Protein AF-A0A1V9D764-F1 (afdb_monomer_lite)

Secondary structure (DSSP, 8-state):
-PPPHHHHHHHHHH-TTS-HHHHHHHHHHHHHHS--TTHHHHHHHHHHHHHHHHHHHHTT-PPPS---TT-SHHHHTT--

pLDDT: mean 75.36, std 14.88, range [37.62, 90.56]

Sequence (80 aa):
MKLNHADFASWQRLYSSVDLLYELQKLDIEFSHERPKSWFITASQKLSYQNKQAVLREAGQVSPPAPHWNDLSEWENNFL

Structure (mmCIF, N/CA/C/O backbone):
data_AF-A0A1V9D764-F1
#
_entry.id   AF-A0A1V9D764-F1
#
loop_
_atom_site.group_PDB
_atom_site.id
_atom_site.type_symbol
_atom_site.label_atom_id
_atom_site.label_alt_id
_atom_site.label_comp_id
_atom_site.label_asym_id
_atom_site.label_entity_id
_atom_site.label_seq_id
_atom_site.pdbx_PDB_ins_code
_atom_site.Cartn_x
_atom_site.Cartn_y
_atom_site.Cartn_z
_atom_site.occupancy
_atom_site.B_iso_or_equiv
_atom_site.auth_seq_id
_atom_site.auth_comp_id
_atom_site.auth_asym_id
_atom_site.auth_atom_id
_atom_site.pdbx_PDB_model_num
ATOM 1 N N . MET A 1 1 ? 6.586 12.933 -2.972 1.00 50.41 1 MET A N 1
ATOM 2 C CA . MET A 1 1 ? 7.025 11.758 -3.743 1.00 50.41 1 MET A CA 1
ATOM 3 C C . MET A 1 1 ? 5.759 11.153 -4.305 1.00 50.41 1 MET A C 1
ATOM 5 O O . MET A 1 1 ? 4.927 10.753 -3.510 1.00 50.41 1 MET A O 1
ATOM 9 N N . LYS A 1 2 ? 5.546 11.233 -5.620 1.00 62.94 2 LYS A N 1
ATOM 10 C CA . LYS A 1 2 ? 4.419 10.569 -6.283 1.00 62.94 2 LYS A CA 1
ATOM 11 C C . LYS A 1 2 ? 4.947 9.246 -6.822 1.00 62.94 2 LYS A C 1
ATOM 13 O O . LYS A 1 2 ? 6.008 9.245 -7.442 1.00 62.94 2 LYS A O 1
ATOM 18 N N . LEU A 1 3 ? 4.236 8.159 -6.550 1.00 74.31 3 LEU A N 1
ATOM 19 C CA . LEU A 1 3 ? 4.499 6.853 -7.146 1.00 74.31 3 LEU A CA 1
ATOM 20 C C . LEU A 1 3 ? 4.515 7.007 -8.679 1.00 74.31 3 LEU A C 1
ATOM 22 O O . LEU A 1 3 ? 3.599 7.620 -9.233 1.00 74.31 3 LEU A O 1
ATOM 26 N N . ASN A 1 4 ? 5.556 6.529 -9.365 1.00 82.31 4 ASN A N 1
ATOM 27 C CA . ASN A 1 4 ? 5.586 6.587 -10.829 1.00 82.31 4 ASN A CA 1
ATOM 28 C C . ASN A 1 4 ? 4.735 5.443 -11.430 1.00 82.31 4 ASN A C 1
ATOM 30 O O . ASN A 1 4 ? 4.349 4.509 -10.728 1.00 82.31 4 ASN A O 1
ATOM 34 N N . HIS A 1 5 ? 4.432 5.498 -12.731 1.00 78.06 5 HIS A N 1
ATOM 35 C CA . HIS A 1 5 ? 3.598 4.476 -13.382 1.00 78.06 5 HIS A CA 1
ATOM 36 C C . HIS A 1 5 ? 4.202 3.057 -13.335 1.00 78.06 5 HIS A C 1
ATOM 38 O O . HIS A 1 5 ? 3.455 2.082 -13.274 1.00 78.06 5 HIS A O 1
ATOM 44 N N . ALA A 1 6 ? 5.533 2.926 -13.345 1.00 82.12 6 ALA A N 1
ATOM 45 C CA . ALA A 1 6 ? 6.216 1.633 -13.275 1.00 82.12 6 ALA A CA 1
ATOM 46 C C . ALA A 1 6 ? 6.171 1.035 -11.857 1.00 82.12 6 ALA A C 1
ATOM 48 O O . ALA A 1 6 ? 5.908 -0.158 -11.689 1.00 82.12 6 ALA A O 1
ATOM 49 N N . ASP A 1 7 ? 6.356 1.873 -10.840 1.00 84.38 7 ASP A N 1
ATOM 50 C CA . ASP A 1 7 ? 6.224 1.520 -9.430 1.00 84.38 7 ASP A CA 1
ATOM 51 C C . ASP A 1 7 ? 4.778 1.140 -9.118 1.00 84.38 7 ASP A C 1
ATOM 53 O O . ASP A 1 7 ? 4.546 0.126 -8.472 1.00 84.38 7 ASP A O 1
ATOM 57 N N . PHE A 1 8 ? 3.801 1.883 -9.653 1.00 87.06 8 PHE A N 1
ATOM 58 C CA . PHE A 1 8 ? 2.380 1.559 -9.518 1.00 87.06 8 PHE A CA 1
ATOM 59 C C . PHE A 1 8 ? 2.053 0.184 -10.099 1.00 87.06 8 PHE A C 1
ATOM 61 O O . PHE A 1 8 ? 1.467 -0.647 -9.412 1.00 87.06 8 PHE A O 1
ATOM 68 N N . ALA A 1 9 ? 2.483 -0.094 -11.332 1.00 87.19 9 ALA A N 1
ATOM 69 C CA . ALA A 1 9 ? 2.263 -1.397 -11.955 1.00 87.19 9 ALA A CA 1
ATOM 70 C C . ALA A 1 9 ? 2.939 -2.538 -11.171 1.00 87.19 9 ALA A C 1
ATOM 72 O O . ALA A 1 9 ? 2.397 -3.640 -11.079 1.00 87.19 9 ALA A O 1
ATOM 73 N N . SER A 1 10 ? 4.109 -2.275 -10.585 1.00 89.06 10 SER A N 1
ATOM 74 C CA . SER A 1 10 ? 4.817 -3.238 -9.736 1.00 89.06 10 SER A CA 1
ATOM 75 C C . SER A 1 10 ? 4.074 -3.474 -8.419 1.00 89.06 10 SER A C 1
ATOM 77 O O . SER A 1 10 ? 3.853 -4.618 -8.031 1.00 89.06 10 SER A O 1
ATOM 79 N N . TRP A 1 11 ? 3.616 -2.409 -7.763 1.00 90.56 11 TRP A N 1
ATOM 80 C CA . TRP A 1 11 ? 2.847 -2.468 -6.520 1.00 90.56 11 TRP A CA 1
ATOM 81 C C . TRP A 1 11 ? 1.494 -3.142 -6.722 1.00 90.56 11 TRP A C 1
ATOM 83 O O . TRP A 1 11 ? 1.070 -3.904 -5.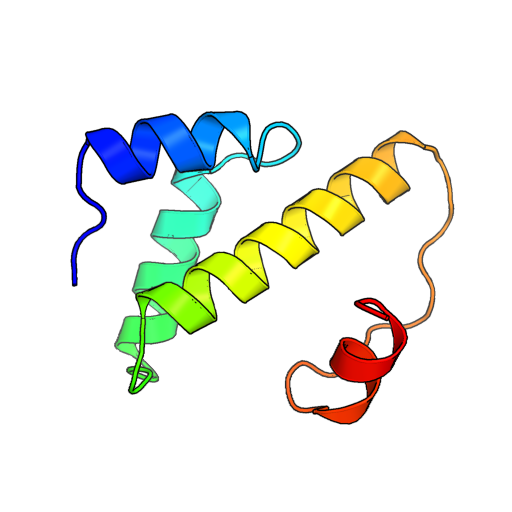865 1.00 90.56 11 TRP A O 1
ATOM 93 N N . GLN A 1 12 ? 0.855 -2.959 -7.877 1.00 89.38 12 GLN A N 1
ATOM 94 C CA . GLN A 1 12 ? -0.408 -3.622 -8.202 1.00 89.38 12 GLN A CA 1
ATOM 95 C C . GLN A 1 12 ? -0.250 -5.146 -8.295 1.00 89.38 12 GLN A C 1
ATOM 97 O O . GLN A 1 12 ? -1.177 -5.886 -7.980 1.00 89.38 12 GLN A O 1
ATOM 102 N N . ARG A 1 13 ? 0.932 -5.629 -8.700 1.00 88.75 13 ARG A N 1
ATOM 103 C CA . ARG A 1 13 ? 1.256 -7.064 -8.694 1.00 88.75 13 ARG A CA 1
ATOM 104 C C . ARG A 1 13 ? 1.596 -7.578 -7.297 1.00 88.75 13 ARG A C 1
ATOM 106 O O . ARG A 1 13 ? 1.263 -8.713 -6.985 1.00 88.75 13 ARG A O 1
ATOM 113 N N . LEU A 1 14 ? 2.277 -6.769 -6.484 1.00 87.62 14 LEU A N 1
ATOM 114 C CA . LEU A 1 14 ? 2.681 -7.140 -5.122 1.00 87.62 14 LEU A CA 1
ATOM 115 C C . LEU A 1 14 ? 1.501 -7.145 -4.143 1.00 87.62 14 LEU A C 1
ATOM 117 O O . LEU A 1 14 ? 1.437 -7.988 -3.252 1.00 87.62 14 LEU A O 1
ATOM 121 N N . TYR A 1 15 ? 0.575 -6.206 -4.315 1.00 90.06 15 TYR A N 1
ATOM 122 C CA . TYR A 1 15 ? -0.560 -5.972 -3.431 1.00 90.06 15 TYR A CA 1
ATOM 123 C C . TYR A 1 15 ? -1.872 -6.384 -4.102 1.00 90.06 15 TYR A C 1
ATOM 125 O O . TYR A 1 15 ? -2.787 -5.581 -4.253 1.00 90.06 15 TYR A O 1
ATOM 133 N N . SER A 1 16 ? -1.949 -7.638 -4.551 1.00 88.69 16 SER A N 1
ATOM 134 C CA . SER A 1 16 ? -3.090 -8.152 -5.320 1.00 88.69 16 SER A CA 1
ATOM 135 C C . SER A 1 16 ? -4.346 -8.435 -4.492 1.00 88.69 16 SER A C 1
ATOM 137 O O . SER A 1 16 ? -5.402 -8.662 -5.073 1.00 88.69 16 SER A O 1
ATOM 139 N N . SER A 1 17 ? -4.240 -8.453 -3.163 1.00 86.62 17 SER A N 1
ATOM 140 C CA . SER A 1 17 ? -5.360 -8.729 -2.252 1.00 86.62 17 SER A CA 1
ATOM 141 C C . SER A 1 17 ? -6.000 -7.455 -1.694 1.00 86.62 17 SER A C 1
ATOM 143 O O . SER A 1 17 ? -6.911 -7.531 -0.876 1.00 86.62 17 SER A O 1
ATOM 145 N N . VAL A 1 18 ? -5.537 -6.272 -2.108 1.00 87.12 18 VAL A N 1
ATOM 146 C CA . VAL A 1 18 ? -6.095 -4.979 -1.686 1.00 87.12 18 VAL A CA 1
ATOM 147 C C . VAL A 1 18 ? -6.373 -4.081 -2.882 1.00 87.12 18 VAL A C 1
ATOM 149 O O . VAL A 1 18 ? -5.711 -4.165 -3.916 1.00 87.12 18 VAL A O 1
ATOM 152 N N . ASP A 1 19 ? -7.334 -3.170 -2.724 1.00 89.69 19 ASP A N 1
ATOM 153 C CA . ASP A 1 19 ? -7.527 -2.081 -3.678 1.00 89.69 19 ASP A CA 1
ATOM 154 C C . ASP A 1 19 ? -6.402 -1.053 -3.504 1.00 89.69 19 ASP A C 1
ATOM 156 O O . ASP A 1 19 ? -6.454 -0.152 -2.662 1.00 89.69 19 ASP A O 1
ATOM 160 N N . LEU A 1 20 ? -5.352 -1.221 -4.310 1.00 89.12 20 LEU A N 1
ATOM 161 C CA . LEU A 1 20 ? -4.166 -0.375 -4.268 1.00 89.12 20 LEU A CA 1
ATOM 162 C C . LEU A 1 20 ? -4.495 1.111 -4.465 1.00 89.12 20 LEU A C 1
ATOM 164 O O . LEU A 1 20 ? -3.866 1.958 -3.833 1.00 89.12 20 LEU A O 1
ATOM 168 N N . LEU A 1 21 ? -5.451 1.448 -5.336 1.00 88.88 21 LEU A N 1
ATOM 169 C CA . LEU A 1 21 ? -5.779 2.843 -5.626 1.00 88.88 21 LEU A CA 1
ATOM 170 C C . LEU A 1 21 ? -6.437 3.501 -4.412 1.00 88.88 21 LEU A C 1
ATOM 172 O O . LEU A 1 21 ? -6.050 4.605 -4.021 1.00 88.88 21 LEU A O 1
ATOM 176 N N . TYR A 1 22 ? -7.389 2.799 -3.801 1.00 90.00 22 TYR A N 1
ATOM 177 C CA . TYR A 1 22 ? -8.058 3.252 -2.589 1.00 90.00 22 TYR A CA 1
ATOM 178 C C . TYR A 1 22 ? -7.073 3.435 -1.425 1.00 90.00 22 TYR A C 1
ATOM 180 O O . TYR A 1 22 ? -7.063 4.485 -0.777 1.00 90.00 22 TYR A O 1
ATOM 188 N N . GLU A 1 23 ? -6.200 2.452 -1.186 1.00 89.25 23 GLU A N 1
ATOM 189 C CA . GLU A 1 23 ? -5.219 2.519 -0.099 1.00 89.25 23 GLU A CA 1
ATOM 190 C C . GLU A 1 23 ? -4.205 3.651 -0.313 1.00 89.25 23 GLU A C 1
ATOM 192 O O . GLU A 1 23 ? -3.899 4.387 0.623 1.00 89.25 23 GLU A O 1
ATOM 197 N N . LEU A 1 24 ? -3.735 3.870 -1.547 1.00 89.06 24 LEU A N 1
ATOM 198 C CA . LEU A 1 24 ? -2.861 5.004 -1.864 1.00 89.06 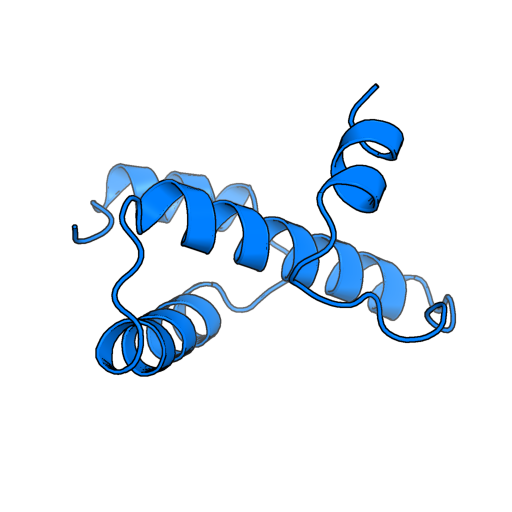24 LEU A CA 1
ATOM 199 C C . LEU A 1 24 ? -3.552 6.352 -1.627 1.00 89.06 24 LEU A C 1
ATOM 201 O O . LEU A 1 24 ? -2.939 7.255 -1.059 1.00 89.06 24 LEU A O 1
ATOM 205 N N . GLN A 1 25 ? -4.825 6.493 -2.006 1.00 88.81 25 GLN A N 1
ATOM 206 C CA . GLN A 1 25 ? -5.586 7.721 -1.758 1.00 88.81 25 GLN A CA 1
ATOM 207 C C . GLN A 1 25 ? -5.752 7.986 -0.256 1.00 88.81 25 GLN A C 1
ATOM 209 O O . GLN A 1 25 ? -5.610 9.121 0.202 1.00 88.81 25 GLN A O 1
ATOM 214 N N . LYS A 1 26 ? -6.020 6.938 0.526 1.00 88.56 26 LYS A N 1
ATOM 215 C CA . LYS A 1 26 ? -6.118 7.025 1.984 1.00 88.56 26 LYS A CA 1
ATOM 216 C C . LYS A 1 26 ? -4.783 7.420 2.622 1.00 88.56 26 LYS A C 1
ATOM 218 O O . LYS A 1 26 ? -4.759 8.302 3.480 1.00 88.56 26 LYS A O 1
ATOM 223 N N . LEU A 1 27 ? -3.679 6.821 2.172 1.00 86.94 27 LEU A N 1
ATOM 224 C CA . LEU A 1 27 ? -2.325 7.169 2.612 1.00 86.94 27 LEU A CA 1
ATOM 225 C C . LEU A 1 27 ? -1.970 8.621 2.288 1.00 86.94 27 LEU A C 1
ATOM 227 O O . LEU A 1 27 ? -1.372 9.295 3.120 1.00 86.94 27 LEU A O 1
ATOM 231 N N . ASP A 1 28 ? -2.371 9.132 1.124 1.00 85.25 28 ASP A N 1
ATOM 232 C CA . ASP A 1 28 ? -2.151 10.535 0.766 1.00 85.25 28 ASP A CA 1
ATOM 233 C C . ASP A 1 28 ? -2.907 11.502 1.697 1.00 85.25 28 ASP A C 1
ATOM 235 O O . ASP A 1 28 ? -2.369 12.554 2.059 1.00 85.25 28 ASP A O 1
ATOM 239 N N . ILE A 1 29 ? -4.114 11.144 2.151 1.00 85.75 29 ILE A N 1
ATOM 240 C CA . ILE A 1 29 ? -4.865 11.925 3.151 1.00 85.75 29 ILE A CA 1
ATOM 241 C C . ILE A 1 29 ? -4.187 11.846 4.529 1.00 85.75 29 ILE A C 1
ATOM 243 O O . ILE A 1 29 ? -4.023 12.873 5.193 1.00 85.75 29 ILE A O 1
ATOM 247 N N . GLU A 1 30 ? -3.762 10.658 4.968 1.00 83.44 30 GLU A N 1
ATOM 248 C CA . GLU A 1 30 ? -3.044 10.481 6.243 1.00 83.44 30 GLU A CA 1
ATOM 249 C C . GLU A 1 30 ? -1.727 11.267 6.264 1.00 83.44 30 GLU A C 1
ATOM 251 O O . GLU A 1 30 ? -1.469 12.052 7.177 1.00 83.44 30 GLU A O 1
ATOM 256 N N . PHE A 1 31 ? -0.910 11.128 5.223 1.00 81.31 31 PHE A N 1
ATOM 257 C CA . PHE A 1 31 ? 0.400 11.771 5.135 1.00 81.31 31 PHE A CA 1
ATOM 258 C C . PHE A 1 31 ? 0.340 13.272 4.848 1.00 81.31 31 PHE A C 1
ATOM 260 O O . PHE A 1 31 ? 1.356 13.962 4.967 1.00 81.31 31 PHE A O 1
ATOM 267 N N . SER A 1 32 ? -0.833 13.797 4.491 1.00 78.75 32 SER A N 1
ATOM 268 C CA . SER A 1 32 ? -1.068 15.242 4.473 1.00 78.75 32 SER A CA 1
ATOM 269 C C . SER A 1 32 ? -1.076 15.832 5.887 1.00 78.75 32 SER A C 1
ATOM 271 O O . SER A 1 32 ? -0.640 16.968 6.063 1.00 78.75 32 SER A O 1
ATOM 273 N N . HIS A 1 33 ? -1.514 15.064 6.890 1.00 73.06 33 HIS A N 1
ATOM 274 C CA . HIS A 1 33 ? -1.512 15.480 8.296 1.00 73.06 33 HIS A CA 1
ATOM 275 C C . HIS A 1 33 ? -0.165 15.216 8.976 1.00 73.06 33 HIS A C 1
ATOM 277 O O . HIS A 1 33 ? 0.336 16.070 9.703 1.00 73.06 33 HIS A O 1
ATOM 283 N N . GLU A 1 34 ? 0.449 14.064 8.703 1.00 69.44 34 GLU A N 1
ATOM 284 C CA . GLU A 1 34 ? 1.740 13.676 9.271 1.00 69.44 34 GLU A CA 1
ATOM 285 C C . GLU A 1 34 ? 2.680 13.242 8.149 1.00 69.44 34 GLU A C 1
ATOM 287 O O . GLU A 1 34 ? 2.676 12.091 7.724 1.00 69.44 34 GLU A O 1
ATOM 292 N N . ARG A 1 35 ? 3.460 14.187 7.612 1.00 72.88 35 ARG A N 1
ATOM 293 C CA . ARG A 1 35 ? 4.306 13.941 6.439 1.00 72.88 35 ARG A CA 1
ATOM 294 C C . ARG A 1 35 ? 5.518 13.085 6.829 1.00 72.88 35 ARG A C 1
ATOM 296 O O . ARG A 1 35 ? 6.455 13.617 7.432 1.00 72.88 35 ARG A O 1
ATOM 303 N N . PRO A 1 36 ? 5.566 11.792 6.466 1.00 73.38 36 PRO A N 1
ATOM 304 C CA . PRO A 1 36 ? 6.677 10.936 6.852 1.00 73.38 36 PRO A CA 1
ATOM 305 C C . PRO A 1 36 ? 7.965 11.381 6.151 1.00 73.38 36 PRO A C 1
ATOM 307 O O . PRO A 1 36 ? 7.947 11.819 4.996 1.00 73.38 36 PRO A O 1
ATOM 310 N N . LYS A 1 37 ? 9.114 11.200 6.819 1.00 75.94 37 LYS A N 1
ATOM 311 C CA . LYS A 1 37 ? 10.442 11.444 6.217 1.00 75.94 37 LYS A CA 1
ATOM 312 C C . LYS A 1 37 ? 10.668 10.609 4.949 1.00 75.94 37 LYS A C 1
ATOM 314 O O . LYS A 1 37 ? 11.354 11.070 4.043 1.00 75.94 37 LYS A O 1
ATOM 319 N N . SER A 1 38 ? 10.076 9.412 4.873 1.00 80.94 38 SER A N 1
ATOM 320 C CA . SER A 1 38 ? 10.133 8.533 3.701 1.00 80.94 38 SER A CA 1
ATOM 321 C C . SER A 1 38 ? 8.751 7.979 3.349 1.00 80.94 38 SER A C 1
ATOM 323 O O . SER A 1 38 ? 8.387 6.878 3.752 1.00 80.94 38 SER A O 1
ATOM 325 N N . TRP A 1 39 ? 7.989 8.747 2.562 1.00 85.31 39 TRP A N 1
ATOM 326 C CA . TRP A 1 39 ? 6.653 8.363 2.070 1.00 85.31 39 TRP A CA 1
ATOM 327 C C . TRP A 1 39 ? 6.638 6.965 1.450 1.00 85.31 39 TRP A C 1
ATOM 329 O O . TRP A 1 39 ? 5.755 6.176 1.750 1.00 85.31 39 TRP A O 1
ATOM 339 N N . PHE A 1 40 ? 7.642 6.639 0.633 1.00 83.88 40 PHE A N 1
ATOM 340 C CA . PHE A 1 40 ? 7.680 5.374 -0.097 1.00 83.88 40 PHE A CA 1
ATOM 341 C C . PHE A 1 40 ? 7.821 4.169 0.835 1.00 83.88 40 PHE A C 1
ATOM 343 O O . PHE A 1 40 ? 7.115 3.182 0.662 1.00 83.88 40 PHE A O 1
ATOM 350 N N . ILE A 1 41 ? 8.695 4.268 1.843 1.00 81.94 41 ILE A N 1
ATOM 351 C CA . ILE A 1 41 ? 8.906 3.191 2.817 1.00 81.94 41 ILE A CA 1
ATOM 352 C C . ILE A 1 41 ? 7.669 3.030 3.701 1.00 81.94 41 ILE A C 1
ATOM 354 O O . ILE A 1 41 ? 7.189 1.917 3.884 1.00 81.94 41 ILE A O 1
ATOM 358 N N . THR A 1 42 ? 7.111 4.129 4.213 1.00 85.50 42 THR A N 1
ATOM 359 C CA . THR A 1 42 ? 5.927 4.050 5.079 1.00 85.50 42 THR A CA 1
ATOM 360 C C . THR A 1 42 ? 4.700 3.544 4.311 1.00 85.50 42 THR A C 1
ATOM 362 O O . THR A 1 42 ? 3.948 2.722 4.832 1.00 85.50 42 THR A O 1
ATOM 365 N N . ALA A 1 43 ? 4.505 3.982 3.062 1.00 87.31 43 ALA A N 1
ATOM 366 C CA . ALA A 1 43 ? 3.417 3.512 2.207 1.00 87.31 43 ALA A CA 1
ATOM 367 C C . ALA A 1 43 ? 3.547 2.018 1.888 1.00 87.31 43 ALA A C 1
ATOM 369 O O . ALA A 1 43 ? 2.579 1.278 2.059 1.00 87.31 43 ALA A O 1
ATOM 370 N N . SER A 1 44 ? 4.734 1.557 1.476 1.00 88.06 44 SER A N 1
ATOM 371 C CA . SER A 1 44 ? 4.946 0.147 1.135 1.00 88.06 44 SER A CA 1
ATOM 372 C C . SER A 1 44 ? 4.772 -0.769 2.347 1.00 88.06 44 SER A C 1
ATOM 37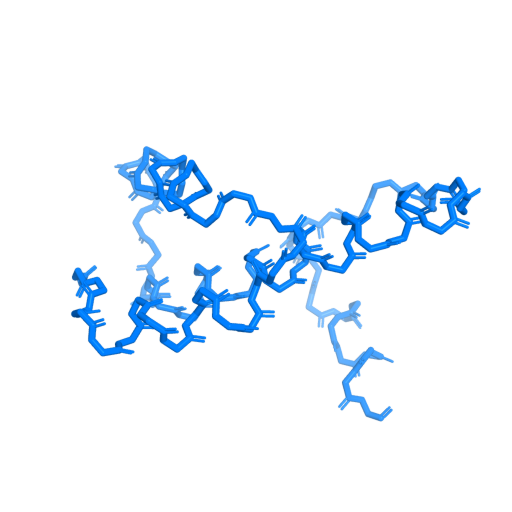4 O O . SER A 1 44 ? 4.162 -1.828 2.235 1.00 88.06 44 SER A O 1
ATOM 376 N N . GLN A 1 45 ? 5.222 -0.344 3.530 1.00 85.81 45 GLN A N 1
ATOM 377 C CA . GLN A 1 45 ? 5.000 -1.077 4.779 1.00 85.81 45 GLN A CA 1
ATOM 378 C C . GLN A 1 45 ? 3.509 -1.214 5.101 1.00 85.81 45 GLN A C 1
ATOM 380 O O . GLN A 1 45 ? 3.032 -2.322 5.359 1.00 85.81 45 GLN A O 1
ATOM 385 N N . LYS A 1 46 ? 2.754 -0.108 5.039 1.00 87.38 46 LYS A N 1
ATOM 386 C CA . LYS A 1 46 ? 1.308 -0.126 5.296 1.00 87.38 46 LYS A CA 1
ATOM 387 C C . LYS A 1 46 ? 0.565 -1.002 4.286 1.00 87.38 46 LYS A C 1
ATOM 389 O O . LYS A 1 46 ? -0.259 -1.817 4.694 1.00 87.38 46 LYS A O 1
ATOM 394 N N . LEU A 1 47 ? 0.895 -0.895 3.001 1.00 89.69 47 LEU A N 1
ATOM 395 C CA . LEU A 1 47 ? 0.292 -1.714 1.947 1.00 89.69 47 LEU A CA 1
ATOM 396 C C . LEU A 1 47 ? 0.601 -3.203 2.116 1.00 89.69 47 LEU A C 1
ATOM 398 O O . LEU A 1 47 ? -0.314 -4.019 2.039 1.00 89.69 47 LEU A O 1
ATOM 402 N N . SER A 1 48 ? 1.848 -3.570 2.426 1.00 88.06 48 SER A N 1
ATOM 403 C CA . SER A 1 48 ? 2.227 -4.964 2.700 1.00 88.06 48 SER A CA 1
ATOM 404 C C . SER A 1 48 ? 1.410 -5.563 3.840 1.00 88.06 48 SER A C 1
ATOM 406 O O . SER A 1 48 ? 0.970 -6.711 3.757 1.00 88.06 48 SER A O 1
ATOM 408 N N . TYR A 1 49 ? 1.163 -4.781 4.888 1.00 85.62 49 TYR A N 1
ATOM 409 C CA . TYR A 1 49 ? 0.346 -5.218 6.009 1.00 85.62 49 TYR A CA 1
ATOM 410 C C . TYR A 1 49 ? -1.127 -5.386 5.633 1.00 85.62 49 TYR A C 1
ATOM 412 O O . TYR A 1 49 ? -1.706 -6.431 5.928 1.00 85.62 49 TYR A O 1
ATOM 420 N N . GLN A 1 50 ? -1.729 -4.394 4.965 1.00 85.31 50 GLN A N 1
ATOM 421 C CA . GLN A 1 50 ? -3.123 -4.492 4.515 1.00 85.31 50 GLN A CA 1
ATOM 422 C C . GLN A 1 50 ? -3.308 -5.687 3.577 1.00 85.31 50 GLN A C 1
ATOM 424 O O . GLN A 1 50 ? -4.267 -6.438 3.721 1.00 85.31 50 GLN A O 1
ATOM 429 N N . ASN A 1 51 ? -2.342 -5.925 2.690 1.00 88.00 51 ASN A N 1
ATOM 430 C CA . ASN A 1 51 ? -2.341 -7.072 1.795 1.00 88.00 51 ASN A CA 1
ATOM 431 C C . ASN A 1 51 ? -2.267 -8.398 2.563 1.00 88.00 51 ASN A C 1
ATOM 433 O O . ASN A 1 51 ? -3.090 -9.279 2.339 1.00 88.00 51 ASN A O 1
ATOM 437 N N . LYS A 1 52 ? -1.349 -8.527 3.534 1.00 85.75 52 LYS A N 1
ATOM 438 C CA . LYS A 1 52 ? -1.249 -9.723 4.391 1.00 85.75 52 LYS A CA 1
ATOM 439 C C . LYS A 1 52 ? -2.534 -9.949 5.193 1.00 85.75 52 LYS A C 1
ATOM 441 O O . LYS A 1 52 ? -2.999 -11.078 5.299 1.00 85.75 52 LYS A O 1
ATOM 446 N N . GLN A 1 53 ? -3.128 -8.888 5.735 1.00 82.62 53 GLN A N 1
ATOM 447 C CA . GLN A 1 53 ? -4.403 -8.967 6.445 1.00 82.62 53 GLN A CA 1
ATOM 448 C C . GLN A 1 53 ? -5.553 -9.403 5.540 1.00 82.62 53 GLN A C 1
ATOM 450 O O . GLN A 1 53 ? -6.358 -10.230 5.960 1.00 82.62 53 GLN A O 1
ATOM 455 N N . ALA A 1 54 ? -5.640 -8.860 4.326 1.00 83.00 54 ALA A N 1
ATOM 456 C CA . ALA A 1 54 ? -6.661 -9.243 3.363 1.00 83.00 54 ALA A CA 1
ATOM 457 C C . ALA A 1 54 ? -6.558 -10.736 3.028 1.00 83.00 54 ALA A C 1
ATOM 459 O O . ALA A 1 54 ? -7.544 -11.449 3.186 1.00 83.00 54 ALA A O 1
ATOM 460 N N . VAL A 1 55 ? -5.346 -11.230 2.744 1.00 83.06 55 VAL A N 1
ATOM 461 C CA . VAL A 1 55 ? -5.084 -12.665 2.524 1.00 83.06 55 VAL A CA 1
ATOM 462 C C . VAL A 1 55 ? -5.528 -13.517 3.722 1.00 83.06 55 VAL A C 1
ATOM 464 O O . VAL A 1 55 ? -6.172 -14.548 3.550 1.00 83.06 55 VAL A O 1
ATOM 467 N N . LEU A 1 56 ? -5.220 -13.097 4.955 1.00 79.88 56 LEU A N 1
ATOM 468 C CA . LEU A 1 56 ? -5.611 -13.840 6.162 1.00 79.88 56 LEU A CA 1
ATOM 469 C C . LEU A 1 56 ? -7.133 -13.859 6.382 1.00 79.88 56 LEU A C 1
ATOM 471 O O . LEU A 1 56 ? -7.678 -14.873 6.824 1.00 79.88 56 LEU A O 1
ATOM 475 N N . ARG A 1 57 ? -7.822 -12.756 6.063 1.00 77.81 57 ARG A N 1
ATOM 476 C CA . ARG A 1 57 ? -9.290 -12.663 6.128 1.00 77.81 57 ARG A CA 1
ATOM 477 C C . ARG A 1 57 ? -9.950 -13.548 5.076 1.00 77.81 57 ARG A C 1
ATOM 479 O O . ARG A 1 57 ? -10.923 -14.226 5.394 1.00 77.81 57 ARG A O 1
ATOM 486 N N . GLU A 1 58 ? -9.403 -13.585 3.864 1.00 73.50 58 GLU A N 1
ATOM 487 C CA . GLU A 1 58 ? -9.834 -14.492 2.793 1.00 73.50 58 GLU A CA 1
ATOM 488 C C . GLU A 1 58 ? -9.634 -15.965 3.183 1.00 73.50 58 GLU A C 1
ATOM 490 O O . GLU A 1 58 ? -10.473 -16.808 2.873 1.00 73.50 58 GLU A O 1
ATOM 495 N N . ALA A 1 59 ? -8.574 -16.270 3.936 1.00 73.94 59 ALA A N 1
ATOM 496 C CA . ALA A 1 59 ? -8.291 -17.605 4.461 1.00 73.94 59 ALA A CA 1
ATOM 497 C C . ALA A 1 59 ? -9.149 -18.009 5.684 1.00 73.94 59 ALA A C 1
ATOM 499 O O . ALA A 1 59 ? -8.979 -19.107 6.216 1.00 73.94 59 ALA A O 1
ATOM 500 N N . GLY A 1 60 ? -10.067 -17.154 6.155 1.00 66.25 60 GLY A N 1
ATOM 501 C CA . GLY A 1 60 ? -10.982 -17.466 7.262 1.00 66.25 60 GLY A CA 1
ATOM 502 C C . GLY A 1 60 ? -10.329 -17.531 8.650 1.00 66.25 60 GLY A C 1
ATOM 503 O O . GLY A 1 60 ? -10.961 -17.993 9.601 1.00 66.25 60 GLY A O 1
ATOM 504 N N . GLN A 1 61 ? -9.084 -17.065 8.803 1.00 58.09 61 GLN A N 1
ATOM 505 C CA . GLN A 1 61 ? -8.419 -16.996 10.104 1.00 58.09 61 GLN A CA 1
ATOM 506 C C . GLN A 1 61 ? -8.789 -15.686 10.820 1.00 58.09 61 GLN A C 1
ATOM 508 O O . GLN A 1 61 ? -8.403 -14.593 10.404 1.00 58.09 61 GLN A O 1
ATOM 513 N N . VAL A 1 62 ? -9.549 -15.799 11.917 1.00 52.78 62 VAL A N 1
ATOM 514 C CA . VAL A 1 62 ? -9.876 -14.691 12.833 1.00 52.78 62 VAL A CA 1
ATOM 515 C C . VAL A 1 62 ? -8.573 -14.054 13.324 1.00 52.78 62 VAL A C 1
ATOM 517 O O . VAL A 1 62 ? -7.701 -14.733 13.862 1.00 52.78 62 VAL A O 1
ATOM 520 N N . SER A 1 63 ? -8.420 -12.754 13.079 1.00 57.25 63 SER A N 1
ATOM 521 C CA . SER A 1 63 ? -7.173 -12.017 13.298 1.00 57.25 63 SER A CA 1
ATOM 522 C C . SER A 1 63 ? -6.763 -11.985 14.785 1.00 57.25 63 SER A C 1
ATOM 524 O O . SER A 1 63 ? -7.643 -11.862 15.641 1.00 57.25 63 SER A O 1
ATOM 526 N N . PRO A 1 64 ? -5.457 -12.029 15.121 1.00 60.25 64 PRO A N 1
ATOM 527 C CA . PRO A 1 64 ? -4.974 -11.698 16.464 1.00 60.25 64 PRO A CA 1
ATOM 528 C C . PRO A 1 64 ? -5.288 -10.227 16.818 1.00 60.25 64 PRO A C 1
ATOM 530 O O . PRO A 1 64 ? -5.533 -9.425 15.907 1.00 60.25 64 PRO A O 1
ATOM 533 N N . PRO A 1 65 ? -5.299 -9.854 18.116 1.00 54.62 65 PRO A N 1
ATOM 534 C CA . PRO A 1 65 ? -5.646 -8.505 18.561 1.00 54.62 65 PRO A CA 1
ATOM 535 C C . PRO A 1 65 ? -4.722 -7.462 17.923 1.00 54.62 65 PRO A C 1
ATOM 537 O O . PRO A 1 65 ? -3.532 -7.703 17.743 1.00 54.62 65 PRO A O 1
ATOM 540 N N . ALA A 1 66 ? -5.307 -6.323 17.548 1.00 58.56 66 ALA A N 1
ATOM 541 C CA . ALA A 1 66 ? -4.686 -5.269 16.750 1.00 58.56 66 ALA A CA 1
ATOM 542 C C . ALA A 1 66 ? -3.241 -4.934 17.193 1.00 58.56 66 ALA A C 1
ATOM 544 O O . ALA A 1 66 ? -3.059 -4.464 18.319 1.00 58.56 66 ALA A O 1
ATOM 545 N N . PRO A 1 67 ? -2.230 -5.098 16.316 1.00 56.31 67 PRO A N 1
ATOM 546 C CA . PRO A 1 67 ? -0.875 -4.645 16.581 1.00 56.31 67 PRO A CA 1
ATOM 547 C C . PRO A 1 67 ? -0.819 -3.125 16.466 1.00 56.31 67 PRO A C 1
ATOM 549 O O . PRO A 1 67 ? -1.443 -2.507 15.596 1.00 5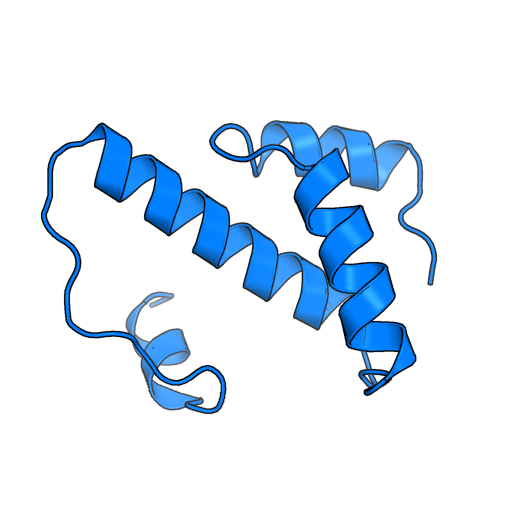6.31 67 PRO A O 1
ATOM 552 N N . HIS A 1 68 ? -0.065 -2.512 17.367 1.00 53.09 68 HIS A N 1
ATOM 553 C CA . HIS A 1 68 ? 0.136 -1.078 17.385 1.00 53.09 68 HIS A CA 1
ATOM 554 C C . HIS A 1 68 ? 1.196 -0.686 16.352 1.00 53.09 68 HIS A C 1
ATOM 556 O O . HIS A 1 68 ? 2.326 -1.159 16.364 1.00 53.09 68 HIS A O 1
ATOM 562 N N . TRP A 1 69 ? 0.826 0.232 15.465 1.00 51.25 69 TRP A N 1
ATOM 563 C CA . TRP A 1 69 ? 1.612 0.684 14.310 1.00 51.25 69 TRP A CA 1
ATOM 564 C C . TRP A 1 69 ? 2.988 1.296 14.628 1.00 51.25 69 TRP A C 1
ATOM 566 O O . TRP A 1 69 ? 3.745 1.578 13.705 1.00 51.25 69 TRP A O 1
ATOM 576 N N . ASN A 1 70 ? 3.301 1.504 15.909 1.00 53.56 70 ASN A N 1
ATOM 577 C CA . ASN A 1 70 ? 4.551 2.104 16.376 1.00 53.56 70 ASN A CA 1
ATOM 578 C C . ASN A 1 70 ? 5.549 1.093 16.964 1.00 53.56 70 ASN A C 1
ATOM 580 O O . ASN A 1 70 ? 6.604 1.528 17.425 1.00 53.56 70 ASN A O 1
ATOM 584 N N . ASP A 1 71 ? 5.252 -0.213 16.983 1.00 50.53 71 ASP A N 1
ATOM 585 C CA . ASP A 1 71 ? 6.233 -1.191 17.465 1.00 50.53 71 ASP A CA 1
ATOM 586 C C . ASP A 1 71 ? 7.243 -1.582 16.392 1.00 50.53 71 ASP A C 1
ATOM 588 O O . ASP A 1 71 ? 6.892 -2.069 15.314 1.00 50.53 71 ASP A O 1
ATOM 592 N N . LEU A 1 72 ? 8.518 -1.398 16.720 1.00 51.44 72 LEU A N 1
ATOM 593 C CA . LEU A 1 72 ? 9.640 -1.785 15.880 1.00 51.44 72 LEU A CA 1
ATOM 594 C C . LEU A 1 72 ? 9.980 -3.296 16.038 1.00 51.44 72 LEU A C 1
ATOM 596 O O . LEU A 1 72 ? 10.689 -3.878 15.234 1.00 51.44 72 LEU A O 1
ATOM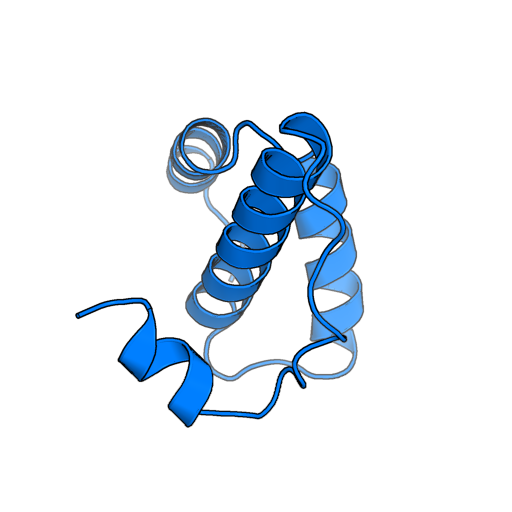 600 N N . SER A 1 73 ? 9.490 -3.980 17.065 1.00 53.81 73 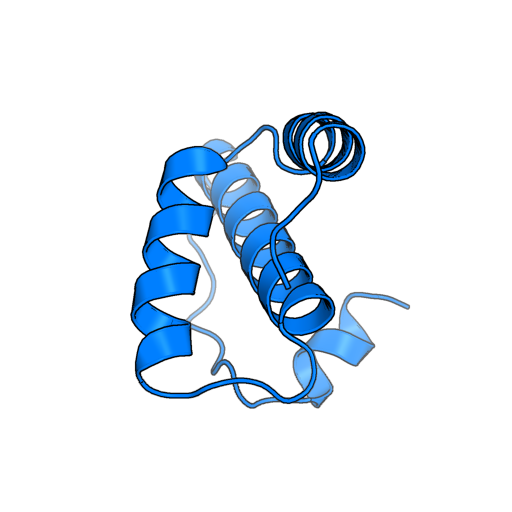SER A N 1
ATOM 601 C CA . SER A 1 73 ? 9.877 -5.363 17.371 1.00 53.81 73 SER A CA 1
ATOM 602 C C . SER A 1 73 ? 8.987 -6.409 16.693 1.00 53.81 73 SER A C 1
ATOM 604 O O . SER A 1 73 ? 9.444 -7.517 16.405 1.00 53.81 73 SER A O 1
ATOM 606 N N . GLU A 1 74 ? 7.740 -6.074 16.357 1.00 52.62 74 GLU A N 1
ATOM 607 C CA . GLU A 1 74 ? 6.847 -6.973 15.604 1.00 52.62 74 GLU A CA 1
ATOM 608 C C . GLU A 1 74 ? 7.300 -7.173 14.141 1.00 52.62 74 GLU A C 1
ATOM 610 O O . GLU A 1 74 ? 7.031 -8.222 13.548 1.00 52.62 74 GLU A O 1
ATOM 615 N N . TRP A 1 75 ? 8.016 -6.208 13.542 1.00 54.72 75 TRP A N 1
ATOM 616 C CA . TRP A 1 75 ? 8.498 -6.342 12.159 1.00 54.72 75 TRP A CA 1
ATOM 617 C C . TRP A 1 75 ? 9.790 -7.147 12.035 1.00 54.72 75 TRP A C 1
ATOM 619 O O . TRP A 1 75 ? 9.944 -7.851 11.038 1.00 54.72 75 TRP A O 1
ATOM 629 N N . GLU A 1 76 ? 10.686 -7.104 13.024 1.00 53.41 76 GLU A N 1
ATOM 630 C CA . GLU A 1 76 ? 11.924 -7.900 12.997 1.00 53.41 76 GLU A CA 1
ATOM 631 C C . GLU A 1 76 ? 11.625 -9.401 13.061 1.00 53.41 76 GLU A C 1
ATOM 633 O O . GLU A 1 76 ? 12.254 -10.194 12.366 1.00 53.41 76 GLU A O 1
ATOM 638 N N . ASN A 1 77 ? 10.602 -9.794 13.823 1.00 52.97 77 ASN A N 1
ATOM 639 C CA . ASN A 1 77 ? 10.248 -11.201 14.015 1.00 52.97 77 ASN A CA 1
ATOM 640 C C . ASN A 1 77 ? 9.520 -11.845 12.822 1.00 52.97 77 ASN A C 1
ATOM 642 O O . ASN A 1 77 ? 9.423 -13.065 12.761 1.00 52.97 77 ASN A O 1
ATOM 646 N N . ASN A 1 78 ? 8.990 -11.057 11.881 1.00 48.25 78 ASN A N 1
ATOM 647 C CA . ASN A 1 78 ? 8.202 -11.564 10.746 1.00 48.25 78 ASN A CA 1
ATOM 648 C C . ASN A 1 78 ? 8.967 -11.546 9.406 1.00 48.25 78 ASN A C 1
ATOM 650 O O . ASN A 1 78 ? 8.391 -11.922 8.383 1.00 48.25 78 ASN A O 1
ATOM 654 N N . PHE A 1 79 ? 10.223 -11.081 9.403 1.00 42.66 79 PHE A N 1
ATOM 655 C CA . PHE A 1 79 ? 11.085 -10.960 8.216 1.00 42.66 79 PHE A CA 1
ATOM 656 C C . PHE A 1 79 ? 12.456 -11.664 8.359 1.00 42.66 79 PHE A C 1
ATOM 658 O O . PHE A 1 79 ? 13.326 -11.440 7.514 1.00 42.66 79 PHE A O 1
ATOM 665 N N . LEU A 1 80 ? 12.643 -12.522 9.374 1.00 37.62 80 LEU A N 1
ATOM 666 C CA . LEU A 1 80 ? 13.790 -13.438 9.515 1.00 37.62 80 LEU A CA 1
ATOM 667 C C . LEU A 1 80 ? 13.394 -14.885 9.201 1.00 37.62 80 LEU A C 1
ATOM 669 O O . LEU A 1 80 ? 12.367 -15.343 9.748 1.00 37.62 80 LEU A O 1
#

Organism: NCBI:txid1964541

Radius of gyration: 13.42 Å; chains: 1; bounding box: 25×33×32 Å

Foldseek 3Di:
DDQDPVSVVVLCVVQVLDPLVVLVVVLVVVCVVPPDPDSPVVSSVVSNVVSVVSVCVVVVNDDDPDDDPPDPVVVVVVPD